Protein AF-A0A3N9NFE9-F1 (afdb_monomer)

Radius of gyration: 18.04 Å; Cα contacts (8 Å, |Δi|>4): 111; chains: 1; bounding box: 50×32×54 Å

Solvent-accessible surface area (backbone atoms only — not comparable to full-atom values): 7599 Å² total; per-residue (Å²): 140,64,63,70,61,52,54,54,51,53,52,50,50,52,53,48,50,59,53,47,61,73,43,62,80,39,69,54,50,46,53,39,50,54,48,35,54,47,44,64,58,56,36,71,70,32,54,77,71,45,29,71,50,60,34,44,50,56,46,48,43,33,50,50,41,46,52,25,52,53,51,25,69,77,37,93,74,32,56,68,37,46,50,54,31,49,53,44,50,50,55,46,52,52,53,52,50,50,33,54,78,69,62,50,50,91,44,69,66,59,46,53,51,53,53,52,52,52,52,50,43,49,53,48,49,50,52,50,48,59,52,51,57,57,54,60,65,72,78,113

Mean predicted aligned error: 7.96 Å

Sequence (140 aa):
MTVTSQVTVTFSIQSEEQNMAQYEHLPIYKKAFDLAIYFDKIVRNFSRYNKYTYGTELRNLSREILKGIIRANSARDKRPYLLENREKLEELKVIIRLCKELQVFPNFNSFQYSFNEVANISRQNQGWLGSSGRESDRHL

Nearest PDB structures (foldseek):
  2gsc-assembly1_D  TM=9.238E-01  e=1.133E-04  Xanthomonas campestris pv. campestris
  2cj7-assembly1_A  TM=5.251E-01  e=1.167E+00  Nicotiana tabacum
  5vju-assembly1_A  TM=4.636E-01  e=9.366E-01  synthetic construct

pLDDT: mean 87.05, std 17.03, range [45.94, 98.75]

Secondary structure (DSSP, 8-state):
--HHHHHHHHHHHHHHHHHHHHHHT-HHHHHHHHHHHHHHHHGGGS-HHHIIIIIHHHHHHHHHHHHHHHHHHH-SS-HHHHHHHHHHHHHHHHHHHHHHHTT-SSSHHHHHHHHHHHHHHHHHHHHHHHHHHHHHGGG-

Structure (mmCIF, N/CA/C/O backbone):
data_AF-A0A3N9NFE9-F1
#
_entry.id   AF-A0A3N9NFE9-F1
#
loop_
_atom_site.group_PDB
_atom_site.id
_atom_site.type_symbol
_atom_site.label_atom_id
_atom_site.label_alt_id
_atom_site.label_comp_id
_atom_site.label_asym_id
_atom_site.label_entity_id
_atom_site.label_seq_id
_atom_site.pdbx_PDB_ins_code
_atom_site.Cartn_x
_atom_site.Cartn_y
_atom_site.Cartn_z
_atom_site.occupancy
_atom_site.B_iso_or_equiv
_atom_site.auth_seq_id
_atom_site.auth_comp_id
_atom_site.auth_asym_id
_atom_site.auth_atom_id
_atom_site.pdbx_PDB_model_num
ATOM 1 N N . MET A 1 1 ? 33.406 -19.710 24.841 1.00 51.06 1 MET A N 1
ATOM 2 C CA . MET A 1 1 ? 32.769 -20.079 23.553 1.00 51.06 1 MET A CA 1
ATOM 3 C C . MET A 1 1 ? 31.764 -19.007 23.098 1.00 51.06 1 MET A C 1
ATOM 5 O O . MET A 1 1 ? 30.683 -19.341 22.641 1.00 51.06 1 MET A O 1
ATOM 9 N N . THR A 1 2 ? 32.101 -17.714 23.198 1.00 53.94 2 THR A N 1
ATOM 10 C CA . THR A 1 2 ? 31.115 -16.616 23.029 1.00 53.94 2 THR A CA 1
ATOM 11 C C . THR A 1 2 ? 31.480 -15.635 21.910 1.00 53.94 2 THR A C 1
ATOM 13 O O . THR A 1 2 ? 30.638 -14.862 21.470 1.00 53.94 2 THR A O 1
ATOM 16 N N . VAL A 1 3 ? 32.721 -15.687 21.412 1.00 53.22 3 VAL A N 1
ATOM 17 C CA . VAL A 1 3 ? 33.235 -14.747 20.399 1.00 53.22 3 VAL A CA 1
ATOM 18 C C . VAL A 1 3 ? 32.740 -15.114 18.996 1.00 53.22 3 VAL A C 1
ATOM 20 O O . VAL A 1 3 ? 32.307 -14.242 18.252 1.00 53.22 3 VAL A O 1
ATOM 23 N N . THR A 1 4 ? 32.694 -16.407 18.657 1.00 57.62 4 THR A N 1
ATOM 24 C CA . THR A 1 4 ? 32.252 -16.888 17.336 1.00 57.62 4 THR A CA 1
ATOM 25 C C . THR A 1 4 ? 30.787 -16.546 17.046 1.00 57.62 4 THR A C 1
ATOM 27 O O . THR A 1 4 ? 30.457 -16.194 15.923 1.00 57.62 4 THR A O 1
ATOM 30 N N . SER A 1 5 ? 29.911 -16.577 18.058 1.00 57.59 5 SER A N 1
ATOM 31 C CA . SER A 1 5 ? 28.489 -16.253 17.871 1.00 57.59 5 SER A CA 1
ATOM 32 C C . SER A 1 5 ? 28.251 -14.764 17.614 1.00 57.59 5 SER A C 1
ATOM 34 O O . SER A 1 5 ? 27.382 -14.429 16.819 1.00 57.59 5 SER A O 1
ATOM 36 N N . GLN A 1 6 ? 29.009 -13.874 18.263 1.00 56.12 6 GLN A N 1
ATOM 37 C CA . GLN A 1 6 ? 28.870 -12.428 18.059 1.00 56.12 6 GLN A CA 1
ATOM 38 C C . GLN A 1 6 ? 29.399 -12.006 16.685 1.00 56.12 6 GLN A C 1
ATOM 40 O O . GLN A 1 6 ? 28.748 -11.240 15.988 1.00 56.12 6 GLN A O 1
ATOM 45 N N . VAL A 1 7 ? 30.527 -12.572 16.241 1.00 62.66 7 VAL A N 1
ATOM 46 C CA . VAL A 1 7 ? 31.103 -12.275 14.917 1.00 62.66 7 VAL A CA 1
ATOM 47 C C . VAL A 1 7 ? 30.168 -12.707 13.778 1.00 62.66 7 VAL A C 1
ATOM 49 O O . VAL A 1 7 ? 29.979 -11.948 12.831 1.00 62.66 7 VAL A O 1
ATOM 52 N N . THR A 1 8 ? 29.521 -13.873 13.882 1.00 60.03 8 THR A N 1
ATOM 53 C CA . THR A 1 8 ? 28.553 -14.343 12.871 1.00 60.03 8 THR A CA 1
ATOM 54 C C . THR A 1 8 ? 27.293 -13.475 12.815 1.00 60.03 8 THR A C 1
ATOM 56 O O . THR A 1 8 ? 26.793 -13.189 11.726 1.00 60.03 8 THR A O 1
ATOM 59 N N . VAL A 1 9 ? 26.791 -13.016 13.967 1.00 60.16 9 VAL A N 1
ATOM 60 C CA . VAL A 1 9 ? 25.628 -12.114 14.035 1.00 60.16 9 VAL A CA 1
ATOM 61 C C . VAL A 1 9 ? 25.972 -10.750 13.438 1.00 60.16 9 VAL A C 1
ATOM 63 O O . VAL A 1 9 ? 25.239 -10.269 12.579 1.00 60.16 9 VAL A O 1
ATOM 66 N N . THR A 1 10 ? 27.118 -10.167 13.795 1.00 60.16 10 THR A N 1
ATOM 67 C CA . THR A 1 10 ? 27.565 -8.881 13.241 1.00 60.16 10 THR A CA 1
ATOM 68 C C . THR A 1 10 ? 27.796 -8.956 11.732 1.00 60.16 10 THR A C 1
ATOM 70 O O . THR A 1 10 ? 27.376 -8.056 11.015 1.00 60.16 10 THR A O 1
ATOM 73 N N . PHE A 1 11 ? 28.393 -10.037 11.218 1.00 57.19 11 PHE A N 1
ATOM 74 C CA . PHE A 1 11 ? 28.572 -10.223 9.773 1.00 57.19 11 PHE A CA 1
ATOM 75 C C . PHE A 1 11 ? 27.234 -10.359 9.030 1.00 57.19 11 PHE A C 1
ATOM 77 O O . PHE A 1 11 ? 27.064 -9.783 7.957 1.00 57.19 11 PHE A O 1
ATOM 84 N N . SER A 1 12 ? 26.266 -11.066 9.623 1.00 53.91 12 SER A N 1
ATOM 85 C CA . SER A 1 12 ? 24.918 -11.210 9.058 1.00 53.91 12 SER A CA 1
ATOM 86 C C . SER A 1 12 ? 24.200 -9.860 9.003 1.00 53.91 12 SER A C 1
ATOM 88 O O . SER A 1 12 ? 23.725 -9.479 7.937 1.00 53.91 12 SER A O 1
ATOM 90 N N . ILE A 1 13 ? 24.234 -9.088 10.096 1.00 59.19 13 ILE A N 1
ATOM 91 C CA . ILE A 1 13 ? 23.662 -7.735 10.162 1.00 59.19 13 ILE A CA 1
ATOM 92 C C . ILE A 1 13 ? 24.333 -6.818 9.138 1.00 59.19 13 ILE A C 1
ATOM 94 O O . ILE A 1 13 ? 23.633 -6.178 8.366 1.00 59.19 13 ILE A O 1
ATOM 98 N N . GLN A 1 14 ? 25.668 -6.809 9.055 1.00 50.69 14 GLN A N 1
ATOM 99 C CA . GLN A 1 14 ? 26.404 -5.993 8.084 1.00 50.69 14 GLN A CA 1
ATOM 100 C C . GLN A 1 14 ? 26.011 -6.353 6.642 1.00 50.69 14 GLN A C 1
ATOM 102 O O . GLN A 1 14 ? 25.824 -5.472 5.808 1.00 50.69 14 GLN A O 1
ATOM 107 N N . SER A 1 15 ? 25.857 -7.646 6.335 1.00 52.75 15 SER A N 1
ATOM 108 C CA . SER A 1 15 ? 25.442 -8.112 5.007 1.00 52.75 15 SER A CA 1
ATOM 109 C C . SER A 1 15 ? 23.985 -7.759 4.677 1.00 52.75 15 SER A C 1
ATOM 111 O O . SER A 1 15 ? 23.686 -7.391 3.541 1.00 52.75 15 SER A O 1
ATOM 113 N N . GLU A 1 16 ? 23.091 -7.796 5.669 1.00 54.31 16 GLU A N 1
ATOM 114 C CA . GLU A 1 16 ? 21.703 -7.345 5.548 1.00 54.31 16 GLU A CA 1
ATOM 115 C C . GLU A 1 16 ? 21.626 -5.825 5.363 1.00 54.31 16 GLU A C 1
ATOM 117 O O . GLU A 1 16 ? 20.846 -5.355 4.540 1.00 54.31 16 GLU A O 1
ATOM 122 N N . GLU A 1 17 ? 22.479 -5.061 6.046 1.00 54.34 17 GLU A N 1
ATOM 123 C CA . GLU A 1 17 ? 22.591 -3.604 5.935 1.00 54.34 17 GLU A CA 1
ATOM 124 C C . GLU A 1 17 ? 23.080 -3.178 4.542 1.00 54.34 17 GLU A C 1
ATOM 126 O O . GLU A 1 17 ? 22.509 -2.276 3.929 1.00 54.34 17 GLU A O 1
ATOM 131 N N . GLN A 1 18 ? 24.077 -3.879 3.984 1.00 53.62 18 GLN A N 1
ATOM 132 C CA . GLN A 1 18 ? 24.533 -3.666 2.602 1.00 53.62 18 GLN A CA 1
ATOM 133 C C . GLN A 1 18 ? 23.439 -4.005 1.576 1.00 53.62 18 GLN A C 1
ATOM 135 O O . GLN A 1 18 ? 23.326 -3.337 0.548 1.00 53.62 18 GLN A O 1
ATOM 140 N N . ASN A 1 19 ? 22.616 -5.021 1.852 1.00 57.97 19 ASN A N 1
ATOM 141 C CA . ASN A 1 19 ? 21.493 -5.398 0.996 1.00 57.97 19 ASN A CA 1
ATOM 142 C C . ASN A 1 19 ? 20.364 -4.353 1.094 1.00 57.97 19 ASN A C 1
ATOM 144 O O . ASN A 1 19 ? 19.872 -3.888 0.074 1.00 57.97 19 ASN A O 1
ATOM 148 N N . MET A 1 20 ? 20.022 -3.889 2.302 1.00 55.44 20 MET A N 1
ATOM 149 C CA . MET A 1 20 ? 19.056 -2.805 2.533 1.00 55.44 20 MET A CA 1
ATOM 150 C C . MET A 1 20 ? 19.477 -1.492 1.862 1.00 55.44 20 MET A C 1
ATOM 152 O O . MET A 1 20 ? 18.645 -0.847 1.221 1.00 55.44 20 MET A O 1
ATOM 156 N N . ALA A 1 21 ? 20.766 -1.137 1.909 1.00 56.91 21 ALA A N 1
ATOM 157 C CA . ALA A 1 21 ? 21.312 0.042 1.233 1.00 56.91 21 ALA A CA 1
ATOM 158 C C . ALA A 1 21 ? 21.095 0.018 -0.297 1.00 56.91 21 ALA A C 1
ATOM 160 O O . ALA A 1 21 ? 20.954 1.076 -0.921 1.00 56.91 21 ALA A O 1
ATOM 161 N N . GLN A 1 22 ? 20.980 -1.167 -0.917 1.00 61.97 22 GLN A N 1
ATOM 162 C CA . GLN A 1 22 ? 20.609 -1.277 -2.334 1.00 61.97 22 GLN A CA 1
ATOM 163 C C . GLN A 1 22 ? 19.143 -0.930 -2.620 1.00 61.97 22 GLN A C 1
ATOM 165 O O . GLN A 1 22 ? 18.809 -0.662 -3.770 1.00 61.97 22 GLN A O 1
ATOM 170 N N . TYR A 1 23 ? 18.258 -0.917 -1.624 1.00 64.38 23 TYR A N 1
ATOM 171 C CA . TYR A 1 23 ? 16.828 -0.667 -1.834 1.00 64.38 23 TYR A CA 1
ATOM 172 C C . TYR A 1 23 ? 16.378 0.691 -1.289 1.00 64.38 23 TYR A C 1
ATOM 174 O O . TYR A 1 23 ? 15.431 1.270 -1.820 1.00 64.38 23 TYR A O 1
ATOM 182 N N . GLU A 1 24 ? 17.066 1.248 -0.285 1.00 60.88 24 GLU A N 1
ATOM 183 C CA . GLU A 1 24 ? 16.672 2.517 0.352 1.00 60.88 24 GLU A CA 1
ATOM 184 C C . GLU A 1 24 ? 16.672 3.723 -0.596 1.00 60.88 24 GLU A C 1
ATOM 186 O O . GLU A 1 24 ? 15.885 4.656 -0.420 1.00 60.88 24 GLU A O 1
ATOM 191 N N . HIS A 1 25 ? 17.514 3.701 -1.632 1.00 74.12 25 HIS A N 1
ATOM 192 C CA . HIS A 1 25 ? 17.567 4.778 -2.618 1.00 74.12 25 HIS A CA 1
ATOM 193 C C . HIS A 1 25 ? 16.382 4.754 -3.598 1.00 74.12 25 HIS A C 1
ATOM 195 O O . HIS A 1 25 ? 16.144 5.743 -4.292 1.00 74.12 25 HIS A O 1
ATOM 201 N N . LEU A 1 26 ? 15.627 3.650 -3.668 1.00 87.75 26 LEU A N 1
ATOM 202 C CA . LEU A 1 26 ? 14.487 3.516 -4.567 1.00 87.75 26 LEU A CA 1
ATOM 203 C C . LEU A 1 26 ? 13.275 4.265 -3.986 1.00 87.75 26 LEU A C 1
ATOM 205 O O . LEU A 1 26 ? 12.745 3.860 -2.945 1.00 87.75 26 LEU A O 1
ATOM 209 N N . PRO A 1 27 ? 12.747 5.301 -4.671 1.00 93.50 27 PRO A N 1
ATOM 210 C CA . PRO A 1 27 ? 11.621 6.077 -4.148 1.00 93.50 27 PRO A CA 1
ATOM 211 C C . PRO A 1 27 ? 10.370 5.231 -3.863 1.00 93.50 27 PRO A C 1
ATOM 213 O O . PRO A 1 27 ? 9.637 5.514 -2.914 1.00 93.50 27 PRO A O 1
ATOM 216 N N . ILE A 1 28 ? 10.149 4.165 -4.643 1.00 95.50 28 ILE A N 1
ATOM 217 C CA . ILE A 1 28 ? 9.011 3.251 -4.478 1.00 95.50 28 ILE A CA 1
ATOM 218 C C . ILE A 1 28 ? 9.138 2.410 -3.206 1.00 95.50 28 ILE A C 1
ATOM 220 O O . ILE A 1 28 ? 8.150 2.233 -2.494 1.00 95.50 28 ILE A O 1
ATOM 224 N N . TYR A 1 29 ? 10.352 1.945 -2.894 1.00 95.75 29 TYR A N 1
ATOM 225 C CA . TYR A 1 29 ? 10.625 1.145 -1.705 1.00 95.75 29 TYR A CA 1
ATOM 226 C C . TYR A 1 29 ? 10.415 1.980 -0.447 1.00 95.75 29 TYR A C 1
ATOM 228 O O . TYR A 1 29 ? 9.621 1.601 0.411 1.00 95.75 29 TYR A O 1
ATOM 236 N N . LYS A 1 30 ? 11.038 3.165 -0.385 1.00 94.88 30 LYS A N 1
ATOM 237 C CA . LYS A 1 30 ? 10.883 4.086 0.746 1.00 94.88 30 LYS A CA 1
ATOM 238 C C . LYS A 1 30 ? 9.412 4.403 1.016 1.00 94.88 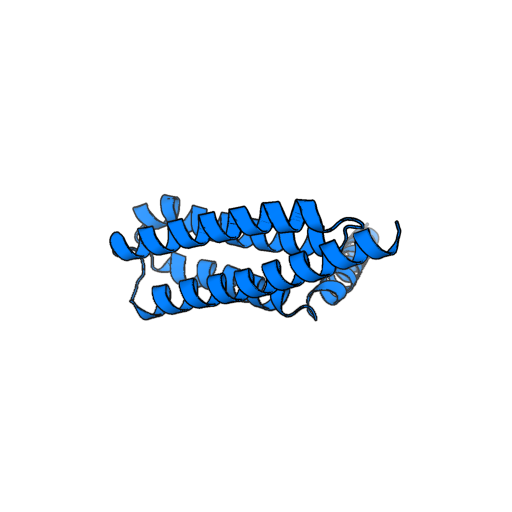30 LYS A C 1
ATOM 240 O O . LYS A 1 30 ? 8.952 4.302 2.147 1.00 94.88 30 LYS A O 1
ATOM 245 N N . LYS A 1 31 ? 8.648 4.707 -0.037 1.00 96.81 31 LYS A N 1
ATOM 246 C CA . LYS A 1 31 ? 7.213 4.994 0.070 1.00 96.81 31 LYS A CA 1
ATOM 247 C C . LYS A 1 31 ? 6.396 3.808 0.582 1.00 96.81 31 LYS A C 1
ATOM 249 O O . LYS A 1 31 ? 5.541 3.987 1.446 1.00 96.81 31 LYS A O 1
ATOM 254 N N . ALA A 1 32 ? 6.663 2.603 0.085 1.00 97.56 32 ALA A N 1
ATOM 255 C CA . ALA A 1 32 ? 6.011 1.393 0.579 1.00 97.56 32 ALA A CA 1
ATOM 256 C C . ALA A 1 32 ? 6.382 1.087 2.040 1.00 97.56 32 ALA A C 1
ATOM 258 O O . ALA A 1 32 ? 5.531 0.646 2.813 1.00 97.56 32 ALA A O 1
ATOM 259 N N . PHE A 1 33 ? 7.624 1.367 2.435 1.00 97.19 33 PHE A N 1
ATOM 260 C CA . PHE A 1 33 ? 8.120 1.137 3.788 1.00 97.19 33 PHE A CA 1
ATOM 261 C C . PHE A 1 33 ? 7.488 2.101 4.792 1.00 97.19 33 PHE A C 1
ATOM 263 O O . PHE A 1 33 ? 6.935 1.672 5.808 1.00 97.19 33 PHE A O 1
ATOM 270 N N . ASP A 1 34 ? 7.466 3.391 4.452 1.00 97.19 34 ASP A N 1
ATOM 271 C CA . ASP A 1 34 ? 6.786 4.428 5.227 1.00 97.19 34 ASP A CA 1
ATOM 272 C C . ASP A 1 34 ? 5.298 4.088 5.411 1.00 97.19 34 ASP A C 1
ATOM 274 O O . ASP A 1 34 ? 4.760 4.206 6.516 1.00 97.19 34 ASP A O 1
ATOM 278 N N . LEU A 1 35 ? 4.640 3.593 4.355 1.00 98.06 35 LEU A N 1
ATOM 279 C CA . LEU A 1 35 ? 3.245 3.165 4.411 1.00 98.06 35 LEU A CA 1
ATOM 280 C C . LEU A 1 35 ? 3.034 1.937 5.315 1.00 98.06 35 LEU A C 1
ATOM 282 O O . LEU A 1 35 ? 2.067 1.899 6.078 1.00 98.06 35 LEU A O 1
ATOM 286 N N . ALA A 1 36 ? 3.924 0.943 5.275 1.00 98.12 36 ALA A N 1
ATOM 287 C CA . ALA A 1 36 ? 3.838 -0.224 6.154 1.00 98.12 36 ALA A CA 1
ATOM 288 C C . ALA A 1 36 ? 3.958 0.178 7.636 1.00 98.12 36 ALA A C 1
ATOM 290 O O . ALA A 1 36 ? 3.135 -0.224 8.466 1.00 98.12 36 ALA A O 1
ATOM 291 N N . ILE A 1 37 ? 4.917 1.054 7.961 1.00 98.19 37 ILE A N 1
ATOM 292 C CA . ILE A 1 37 ? 5.058 1.634 9.306 1.00 98.19 37 ILE A CA 1
ATOM 293 C C . ILE A 1 37 ? 3.807 2.426 9.688 1.00 98.19 37 ILE A C 1
ATOM 295 O O . ILE A 1 37 ? 3.338 2.353 10.829 1.00 98.19 37 ILE A O 1
ATOM 299 N N . TYR A 1 38 ? 3.262 3.200 8.750 1.00 98.31 38 TYR A N 1
ATOM 300 C CA . TYR A 1 38 ? 2.047 3.968 8.970 1.00 98.31 38 TYR A CA 1
ATOM 301 C C . TYR A 1 38 ? 0.870 3.065 9.355 1.00 98.31 38 TYR A C 1
ATOM 303 O O . TYR A 1 38 ? 0.198 3.337 10.355 1.00 98.31 38 TYR A O 1
ATOM 311 N N . PHE A 1 39 ? 0.660 1.953 8.643 1.00 98.25 39 PHE A N 1
ATOM 312 C CA . PHE A 1 39 ? -0.375 0.986 9.005 1.00 98.25 39 PHE A CA 1
ATOM 313 C C . PHE A 1 39 ? -0.162 0.402 10.400 1.00 98.25 39 PHE A C 1
ATOM 315 O O . PHE A 1 39 ? -1.104 0.349 11.193 1.00 98.25 39 PHE A O 1
ATOM 322 N N . ASP A 1 40 ? 1.074 0.055 10.762 1.00 96.25 40 ASP A N 1
ATOM 323 C CA . ASP A 1 40 ? 1.375 -0.443 12.105 1.00 96.25 40 ASP A CA 1
ATOM 324 C C . ASP A 1 40 ? 1.041 0.566 13.214 1.00 96.25 40 ASP A C 1
ATOM 326 O O . ASP A 1 40 ? 0.622 0.163 14.307 1.00 96.25 40 ASP A O 1
ATOM 330 N N . LYS A 1 41 ? 1.166 1.870 12.937 1.00 97.00 41 LYS A N 1
ATOM 331 C CA . LYS A 1 41 ? 0.781 2.948 13.858 1.00 97.00 41 LYS A CA 1
ATOM 332 C C . LYS A 1 41 ? -0.734 3.122 13.935 1.00 97.00 41 LYS A C 1
ATOM 334 O O . LYS A 1 41 ? -1.276 3.120 15.039 1.00 97.00 41 LYS A O 1
ATOM 339 N N . ILE A 1 42 ? -1.437 3.241 12.807 1.00 97.06 42 ILE A N 1
ATOM 340 C CA . ILE A 1 42 ? -2.880 3.537 12.833 1.00 97.06 42 ILE A CA 1
ATOM 341 C C . ILE A 1 42 ? -3.722 2.350 13.300 1.00 97.06 42 ILE A C 1
ATOM 343 O O . ILE A 1 42 ? -4.722 2.556 13.983 1.00 97.06 42 ILE A O 1
ATOM 347 N N . VAL A 1 43 ? -3.312 1.109 13.002 1.00 96.75 43 VAL A N 1
ATOM 348 C CA . VAL A 1 43 ? -4.063 -0.092 13.400 1.00 96.75 43 VAL A CA 1
ATOM 349 C C . VAL A 1 43 ? -4.113 -0.228 14.925 1.00 96.75 43 VAL A C 1
ATOM 351 O O . VAL A 1 43 ? -5.048 -0.811 15.470 1.00 96.75 43 VAL A O 1
ATOM 354 N N . ARG A 1 44 ? -3.170 0.374 15.665 1.00 95.25 44 ARG A N 1
ATOM 355 C CA . ARG A 1 44 ? -3.235 0.443 17.138 1.00 95.25 44 ARG A CA 1
ATOM 356 C C . ARG A 1 44 ? -4.488 1.163 17.640 1.00 95.25 44 ARG A C 1
ATOM 358 O O . ARG A 1 44 ? -4.965 0.819 18.720 1.00 95.25 44 ARG A O 1
ATOM 365 N N . ASN A 1 45 ? -5.054 2.064 16.841 1.00 95.75 45 ASN A N 1
ATOM 366 C CA . ASN A 1 45 ? -6.257 2.827 17.174 1.00 95.75 45 ASN A CA 1
ATOM 367 C C . ASN A 1 45 ? -7.556 2.133 16.741 1.00 95.75 45 ASN A C 1
ATOM 369 O O . ASN A 1 45 ? -8.637 2.626 17.040 1.00 95.75 45 ASN A O 1
ATOM 373 N N . PHE A 1 46 ? -7.481 0.990 16.052 1.00 96.81 46 PHE A N 1
ATOM 374 C CA . PHE A 1 46 ? -8.675 0.254 15.640 1.00 96.81 46 PHE A CA 1
ATOM 375 C C . PHE A 1 46 ? -9.320 -0.458 16.843 1.00 96.81 46 PHE A C 1
ATOM 377 O O . PHE A 1 46 ? -8.646 -0.817 17.822 1.00 96.81 46 PHE A O 1
ATOM 384 N N . SER A 1 47 ? -10.628 -0.720 16.751 1.00 96.19 47 SER A N 1
ATOM 385 C CA . SER A 1 47 ? -11.331 -1.588 17.704 1.00 96.19 47 SER A CA 1
ATOM 386 C C . SER A 1 47 ? -10.705 -2.988 17.720 1.00 96.19 47 SER A C 1
ATOM 388 O O . SER A 1 47 ? -10.082 -3.415 16.745 1.00 96.19 47 SER A O 1
ATOM 390 N N . ARG A 1 48 ? -10.868 -3.738 18.818 1.00 95.62 48 ARG A N 1
ATOM 391 C CA . ARG A 1 48 ? -10.310 -5.099 18.926 1.00 95.62 48 ARG A CA 1
ATOM 392 C C . ARG A 1 48 ? -10.756 -5.992 17.762 1.00 95.62 48 ARG A C 1
ATOM 394 O O . ARG A 1 48 ? -9.925 -6.680 17.185 1.00 95.62 48 ARG A O 1
ATOM 401 N N . TYR A 1 49 ? -12.034 -5.931 17.395 1.00 93.88 49 TYR A N 1
ATOM 402 C CA . TYR A 1 49 ? -12.592 -6.688 16.274 1.00 93.88 49 TYR A CA 1
ATOM 403 C C . TYR A 1 49 ? -11.940 -6.308 14.932 1.00 93.88 49 TYR A C 1
ATOM 405 O O . TYR A 1 49 ? -11.482 -7.180 14.195 1.00 93.88 49 TYR A O 1
ATOM 413 N N . ASN A 1 50 ? -11.799 -5.008 14.656 1.00 96.19 50 ASN A N 1
ATOM 414 C CA . ASN A 1 50 ? -11.226 -4.518 13.399 1.00 96.19 50 ASN A CA 1
ATOM 415 C C . ASN A 1 50 ? -9.703 -4.712 13.309 1.00 96.19 50 ASN A C 1
ATOM 417 O O . ASN A 1 50 ? -9.156 -4.816 12.214 1.00 96.19 50 ASN A O 1
ATOM 421 N N . LYS A 1 51 ? -8.997 -4.776 14.447 1.00 95.06 51 LYS A N 1
ATOM 422 C CA . LYS A 1 51 ? -7.551 -5.053 14.492 1.00 95.06 51 LYS A CA 1
ATOM 423 C C . LYS A 1 51 ? -7.207 -6.410 13.899 1.00 95.06 51 LYS A C 1
ATOM 425 O O . LYS A 1 51 ? -6.235 -6.498 13.158 1.00 95.06 51 LYS A O 1
ATOM 430 N N . TYR A 1 52 ? -7.972 -7.440 14.252 1.00 95.75 52 TYR A N 1
ATOM 431 C CA . TYR A 1 52 ? -7.679 -8.814 13.842 1.00 95.75 52 TYR A CA 1
ATOM 432 C C . TYR A 1 52 ? -8.168 -9.142 12.433 1.00 95.75 52 TYR A C 1
ATOM 434 O O . TYR A 1 52 ? -7.623 -10.051 11.817 1.00 95.75 52 TYR A O 1
ATOM 442 N N . THR A 1 53 ? -9.139 -8.387 11.921 1.00 95.81 53 THR A N 1
ATOM 443 C CA . THR A 1 53 ? -9.637 -8.497 10.546 1.00 95.81 53 THR A CA 1
ATOM 444 C C . THR A 1 53 ? -8.851 -7.552 9.630 1.00 95.81 53 THR A C 1
ATOM 446 O O . THR A 1 53 ? -7.774 -7.901 9.149 1.00 95.81 53 THR A O 1
ATOM 449 N N . TYR A 1 54 ? -9.313 -6.313 9.478 1.00 97.56 54 TYR A N 1
ATOM 450 C CA . TYR A 1 54 ? -8.740 -5.335 8.554 1.00 97.56 54 TYR A CA 1
ATOM 451 C C . TYR A 1 54 ? -7.332 -4.881 8.935 1.00 97.56 54 TYR A C 1
ATOM 453 O O . TYR A 1 54 ? -6.494 -4.629 8.074 1.00 97.56 54 TYR A O 1
ATOM 461 N N . GLY A 1 55 ? -7.045 -4.777 10.233 1.00 97.62 55 GLY A N 1
ATOM 462 C CA . GLY A 1 55 ? -5.721 -4.387 10.707 1.00 97.62 55 GLY A CA 1
ATOM 463 C C . GLY A 1 55 ? -4.634 -5.391 10.319 1.00 97.62 55 GLY A C 1
ATOM 464 O O . GLY A 1 55 ? -3.543 -4.991 9.911 1.00 97.62 55 GLY A O 1
ATOM 465 N N . THR A 1 56 ? -4.935 -6.686 10.414 1.00 97.94 56 THR A N 1
ATOM 466 C CA . THR A 1 56 ? -4.056 -7.768 9.955 1.00 97.94 56 THR A CA 1
ATOM 467 C C . THR A 1 56 ? -3.872 -7.707 8.443 1.00 97.94 56 THR A C 1
ATOM 469 O O . THR A 1 56 ? -2.747 -7.780 7.956 1.00 97.94 56 THR A O 1
ATOM 472 N N . GLU A 1 57 ? -4.957 -7.509 7.701 1.00 98.00 57 GLU A N 1
ATOM 473 C CA . GLU A 1 57 ? -4.933 -7.494 6.240 1.00 98.00 57 GLU A CA 1
ATOM 474 C C . GLU A 1 57 ? -4.125 -6.318 5.670 1.00 98.00 57 GLU A C 1
ATOM 476 O O . GLU A 1 57 ? -3.240 -6.530 4.842 1.00 98.00 57 GLU A O 1
ATOM 481 N N . LEU A 1 58 ? -4.314 -5.099 6.195 1.00 98.44 58 LEU A N 1
ATOM 482 C CA . LEU A 1 58 ? -3.517 -3.917 5.828 1.00 98.44 58 LEU A CA 1
ATOM 483 C C . LEU A 1 58 ? -2.011 -4.142 6.053 1.00 98.44 58 LEU A C 1
ATOM 485 O O . LEU A 1 58 ? -1.175 -3.805 5.207 1.00 98.44 58 LEU A O 1
ATOM 489 N N . ARG A 1 59 ? -1.647 -4.735 7.196 1.00 98.38 59 ARG A N 1
ATOM 490 C CA . ARG A 1 59 ? -0.248 -5.042 7.534 1.00 98.38 59 ARG A CA 1
ATOM 491 C C . ARG A 1 59 ? 0.336 -6.105 6.615 1.00 98.38 59 ARG A C 1
ATOM 493 O O . ARG A 1 59 ? 1.469 -5.961 6.165 1.00 98.38 59 ARG A O 1
ATOM 500 N N . ASN A 1 60 ? -0.422 -7.157 6.333 1.00 98.38 60 ASN A N 1
ATOM 501 C CA . ASN A 1 60 ? 0.040 -8.242 5.478 1.00 98.38 60 ASN A CA 1
ATOM 502 C C . ASN A 1 60 ? 0.240 -7.750 4.045 1.00 98.38 60 ASN A C 1
ATOM 504 O O . ASN A 1 60 ? 1.333 -7.901 3.510 1.00 98.38 60 ASN A O 1
ATOM 508 N N . LEU A 1 61 ? -0.754 -7.074 3.463 1.00 98.56 61 LEU A N 1
ATOM 509 C CA . LEU A 1 61 ? -0.663 -6.540 2.103 1.00 98.56 61 LEU A CA 1
ATOM 510 C C . LEU A 1 61 ? 0.492 -5.551 1.943 1.00 98.56 61 LEU A C 1
ATOM 512 O O . LEU A 1 61 ? 1.251 -5.652 0.985 1.00 98.56 61 LEU A O 1
ATOM 516 N N . SER A 1 62 ? 0.688 -4.633 2.894 1.00 98.31 62 SER A N 1
ATOM 517 C CA . SER A 1 62 ? 1.816 -3.690 2.826 1.00 98.31 62 SER A CA 1
ATOM 518 C C . SER A 1 62 ? 3.185 -4.380 2.901 1.00 98.31 62 SER A C 1
ATOM 520 O O . SER A 1 62 ? 4.110 -3.983 2.191 1.00 98.31 62 SER A O 1
ATOM 522 N N . ARG A 1 63 ? 3.316 -5.457 3.689 1.00 98.12 63 ARG A N 1
ATOM 523 C CA . ARG A 1 63 ? 4.531 -6.290 3.729 1.00 98.12 63 ARG A CA 1
ATOM 524 C C . ARG A 1 63 ? 4.726 -7.098 2.449 1.00 98.12 63 ARG A C 1
ATOM 526 O O . ARG A 1 63 ? 5.859 -7.212 1.994 1.00 98.12 63 ARG A O 1
ATOM 533 N N . GLU A 1 64 ? 3.665 -7.651 1.866 1.00 98.44 64 GLU A N 1
ATOM 534 C CA . GLU A 1 64 ? 3.752 -8.349 0.576 1.00 98.44 64 GLU A CA 1
ATOM 535 C C . GLU A 1 64 ? 4.166 -7.394 -0.547 1.00 98.44 64 GLU A C 1
ATOM 537 O O . GLU A 1 64 ? 5.043 -7.736 -1.336 1.00 98.44 64 GLU A O 1
ATOM 542 N N . ILE A 1 65 ? 3.639 -6.166 -0.560 1.00 98.44 65 ILE A N 1
ATOM 543 C CA . ILE A 1 65 ? 4.035 -5.139 -1.532 1.00 98.44 65 ILE A CA 1
ATOM 544 C C . ILE A 1 65 ? 5.529 -4.814 -1.415 1.00 98.44 65 ILE A C 1
ATOM 546 O O . ILE A 1 65 ? 6.246 -4.764 -2.415 1.00 98.44 65 ILE A O 1
ATOM 550 N N . LEU A 1 66 ? 6.031 -4.643 -0.188 1.00 96.62 66 LEU A N 1
ATOM 551 C CA . LEU A 1 66 ? 7.461 -4.440 0.062 1.00 96.62 66 LEU A CA 1
ATOM 552 C C . LEU A 1 66 ? 8.313 -5.595 -0.472 1.00 96.62 66 LEU A C 1
ATOM 554 O O . LEU A 1 66 ? 9.288 -5.363 -1.188 1.00 96.62 66 LEU A O 1
ATOM 558 N N . LYS A 1 67 ? 7.932 -6.841 -0.167 1.00 95.69 67 LYS A N 1
ATOM 559 C CA . LYS A 1 67 ? 8.631 -8.031 -0.676 1.00 95.69 67 LYS A CA 1
ATOM 560 C C . LYS A 1 67 ? 8.587 -8.096 -2.203 1.00 95.69 67 LYS A C 1
ATOM 562 O O . LYS A 1 67 ? 9.596 -8.435 -2.815 1.00 95.69 67 LYS A O 1
ATOM 567 N N . GLY A 1 68 ? 7.452 -7.756 -2.814 1.00 95.81 68 GLY A N 1
ATOM 568 C CA . GLY A 1 68 ? 7.277 -7.695 -4.264 1.00 95.81 68 GLY A CA 1
ATOM 569 C C . GLY A 1 68 ? 8.225 -6.693 -4.921 1.00 95.81 68 GLY A C 1
ATOM 570 O O . GLY A 1 68 ? 8.878 -7.028 -5.906 1.00 95.81 68 GLY A O 1
ATOM 571 N N . ILE A 1 69 ? 8.380 -5.503 -4.331 1.00 95.88 69 ILE A N 1
ATOM 572 C CA . ILE A 1 69 ? 9.330 -4.478 -4.794 1.00 95.88 69 ILE A CA 1
ATOM 573 C C . ILE A 1 69 ? 10.773 -4.990 -4.720 1.00 95.88 69 ILE A C 1
ATOM 575 O O . ILE A 1 69 ? 11.513 -4.853 -5.693 1.00 95.88 69 ILE A O 1
ATOM 579 N N . ILE A 1 70 ? 11.168 -5.608 -3.601 1.00 94.06 70 ILE A N 1
ATOM 580 C CA . ILE A 1 70 ? 12.518 -6.172 -3.435 1.00 94.06 70 ILE A CA 1
ATOM 581 C C . ILE A 1 70 ? 12.773 -7.246 -4.502 1.00 94.06 70 ILE A C 1
ATOM 583 O O . ILE A 1 70 ? 13.763 -7.174 -5.228 1.00 94.06 70 ILE A O 1
ATOM 587 N N . ARG A 1 71 ? 11.846 -8.201 -4.659 1.00 93.56 71 ARG A N 1
ATOM 588 C CA . ARG A 1 71 ? 11.951 -9.277 -5.661 1.00 93.56 71 ARG A CA 1
ATOM 589 C C . ARG A 1 71 ? 12.050 -8.727 -7.080 1.00 93.56 71 ARG A C 1
ATOM 591 O O . ARG A 1 71 ? 12.923 -9.147 -7.830 1.00 93.56 71 ARG A O 1
ATOM 598 N N . ALA A 1 72 ? 11.196 -7.766 -7.432 1.00 94.12 72 ALA A N 1
ATOM 599 C CA . ALA A 1 72 ? 11.229 -7.116 -8.736 1.00 94.12 72 ALA A CA 1
ATOM 600 C C . ALA A 1 72 ? 12.554 -6.383 -8.979 1.00 94.12 72 ALA A C 1
ATOM 602 O O . ALA A 1 72 ? 13.042 -6.366 -10.105 1.00 94.12 72 ALA A O 1
ATOM 603 N N . ASN A 1 73 ? 13.151 -5.778 -7.951 1.00 91.75 73 ASN A N 1
ATOM 604 C CA . ASN A 1 73 ? 14.427 -5.090 -8.102 1.00 91.75 73 ASN A CA 1
ATOM 605 C C . ASN A 1 73 ? 15.583 -6.056 -8.394 1.00 91.75 73 ASN A C 1
ATOM 607 O O . ASN A 1 73 ? 16.394 -5.773 -9.273 1.00 91.75 73 ASN A O 1
ATOM 611 N N . SER A 1 74 ? 15.626 -7.189 -7.690 1.00 89.19 74 SER A N 1
ATOM 612 C CA . SER A 1 74 ? 16.685 -8.198 -7.824 1.00 89.19 74 SER A CA 1
ATOM 613 C C . SER A 1 74 ? 16.504 -9.133 -9.028 1.00 89.19 74 SER A C 1
ATOM 615 O O . SER A 1 74 ? 17.421 -9.877 -9.373 1.00 89.19 74 SER A O 1
ATOM 617 N N . ALA A 1 75 ? 15.330 -9.139 -9.661 1.00 90.12 75 ALA A N 1
ATOM 618 C CA . ALA A 1 75 ? 15.031 -10.027 -10.776 1.00 90.12 75 ALA A CA 1
ATOM 619 C C . ALA A 1 75 ? 15.596 -9.519 -12.111 1.00 90.12 75 ALA A C 1
ATOM 621 O O . ALA A 1 75 ? 15.542 -8.328 -12.423 1.00 90.12 75 ALA A O 1
ATOM 622 N N . ARG A 1 76 ? 16.058 -10.461 -12.946 1.00 88.62 76 ARG A N 1
ATOM 623 C CA . ARG A 1 76 ? 16.410 -10.189 -14.349 1.00 88.62 76 ARG A CA 1
ATOM 624 C C . ARG A 1 76 ? 15.171 -9.835 -15.172 1.00 88.62 76 ARG A C 1
ATOM 626 O O . ARG A 1 76 ? 15.186 -8.848 -15.895 1.00 88.62 76 ARG A O 1
ATOM 633 N N . ASP A 1 77 ? 14.109 -10.630 -15.037 1.00 91.12 77 ASP A N 1
ATOM 634 C CA . ASP A 1 77 ? 12.780 -10.281 -15.539 1.00 91.12 77 ASP A CA 1
ATOM 635 C C . ASP A 1 77 ? 11.918 -9.767 -14.384 1.00 91.12 77 ASP A C 1
ATOM 637 O O . ASP A 1 77 ? 11.481 -10.520 -13.510 1.00 91.12 77 ASP A O 1
ATOM 641 N N . LYS A 1 78 ? 11.690 -8.453 -14.381 1.00 93.50 78 LYS A N 1
ATOM 642 C CA . LYS A 1 78 ? 10.927 -7.759 -13.338 1.00 93.50 78 LYS A CA 1
ATOM 643 C C . LYS A 1 78 ? 9.421 -7.882 -13.544 1.00 93.50 78 LYS A C 1
ATOM 645 O O . LYS A 1 78 ? 8.656 -7.725 -12.593 1.00 93.50 78 LYS A O 1
ATOM 650 N N . ARG A 1 79 ? 8.977 -8.131 -14.780 1.00 94.25 79 ARG A N 1
ATOM 651 C CA . ARG A 1 79 ? 7.572 -8.046 -15.184 1.00 94.25 79 ARG A CA 1
ATOM 652 C C . ARG A 1 79 ? 6.633 -8.925 -14.348 1.00 94.25 79 ARG A C 1
ATOM 654 O O . ARG A 1 79 ? 5.636 -8.367 -13.886 1.00 94.25 79 ARG A O 1
ATOM 661 N N . PRO A 1 80 ? 6.892 -10.227 -14.110 1.00 96.06 80 PRO A N 1
ATOM 662 C CA . PRO A 1 80 ? 5.969 -11.061 -13.337 1.00 96.06 80 PRO A CA 1
ATOM 663 C C . PRO A 1 80 ? 5.777 -10.538 -11.908 1.00 96.06 80 PRO A C 1
ATOM 665 O O . PRO A 1 80 ? 4.644 -10.405 -11.452 1.00 96.06 80 PRO A O 1
ATOM 668 N N . TYR A 1 81 ? 6.862 -10.133 -11.244 1.00 96.19 81 TYR A N 1
ATOM 669 C CA . TYR A 1 81 ? 6.813 -9.591 -9.884 1.00 96.19 81 TYR A CA 1
ATOM 670 C C . TYR A 1 81 ? 6.087 -8.246 -9.816 1.00 96.19 81 TYR A C 1
ATOM 672 O O . TYR A 1 81 ? 5.331 -7.995 -8.884 1.00 96.19 81 TYR A O 1
ATOM 680 N N . LEU A 1 82 ? 6.281 -7.377 -10.810 1.00 96.94 82 LEU A N 1
ATOM 681 C CA . LEU A 1 82 ? 5.596 -6.085 -10.867 1.00 96.94 82 LEU A CA 1
ATOM 682 C C . LEU A 1 82 ? 4.099 -6.218 -11.179 1.00 96.94 82 LEU A C 1
ATOM 684 O O . LEU A 1 82 ? 3.312 -5.383 -10.727 1.00 96.94 82 LEU A O 1
ATOM 688 N N . LEU A 1 83 ? 3.699 -7.240 -11.942 1.00 97.88 83 LEU A N 1
ATOM 689 C CA . LEU A 1 83 ? 2.290 -7.564 -12.171 1.00 97.88 83 LEU A CA 1
ATOM 690 C C . LEU A 1 83 ? 1.645 -8.101 -10.893 1.00 97.88 83 LEU A C 1
ATOM 692 O O . LEU A 1 83 ? 0.615 -7.578 -10.488 1.00 97.88 83 LEU A O 1
ATOM 696 N N . GLU A 1 84 ? 2.281 -9.055 -10.212 1.00 98.19 84 GLU A N 1
ATOM 697 C CA . GLU 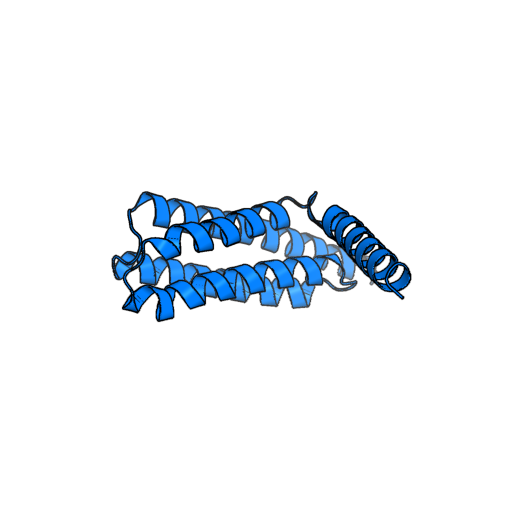A 1 84 ? 1.808 -9.549 -8.912 1.00 98.19 84 GLU A CA 1
ATOM 698 C C . GLU A 1 84 ? 1.678 -8.403 -7.896 1.00 98.19 84 GLU A C 1
ATOM 700 O O . GLU A 1 84 ? 0.647 -8.242 -7.244 1.00 98.19 84 GLU A O 1
ATOM 705 N N . ASN A 1 85 ? 2.690 -7.536 -7.825 1.00 98.12 85 ASN A N 1
ATOM 706 C CA . ASN A 1 85 ? 2.687 -6.381 -6.935 1.00 98.12 85 ASN A CA 1
ATOM 707 C C . ASN A 1 85 ? 1.564 -5.383 -7.268 1.00 98.12 85 ASN A C 1
ATOM 709 O O . ASN A 1 85 ? 0.984 -4.774 -6.368 1.00 98.12 85 ASN A O 1
ATOM 713 N N . ARG A 1 86 ? 1.221 -5.227 -8.554 1.00 98.44 86 ARG A N 1
ATOM 714 C CA . ARG A 1 86 ? 0.076 -4.413 -8.985 1.00 98.44 86 ARG A CA 1
ATOM 715 C C . ARG A 1 86 ? -1.234 -4.977 -8.444 1.00 98.44 86 ARG A C 1
ATOM 717 O O . ARG A 1 86 ? -2.025 -4.204 -7.915 1.00 98.44 86 ARG A O 1
ATOM 724 N N . GLU A 1 87 ? -1.441 -6.289 -8.527 1.00 98.56 87 GLU A N 1
ATOM 725 C CA . GLU A 1 87 ? -2.650 -6.920 -7.983 1.00 98.56 87 GLU A CA 1
ATOM 726 C C . GLU A 1 87 ? -2.738 -6.711 -6.461 1.00 98.56 87 GLU A C 1
ATOM 728 O O . GLU A 1 87 ? -3.778 -6.296 -5.952 1.00 98.56 87 GLU A O 1
ATOM 733 N N . LYS A 1 88 ? -1.619 -6.840 -5.731 1.00 98.69 88 LYS A N 1
ATOM 734 C CA . LYS A 1 88 ? -1.565 -6.536 -4.286 1.00 98.69 88 LYS A CA 1
ATOM 735 C C . LYS A 1 88 ? -1.869 -5.080 -3.946 1.00 98.69 88 LYS A C 1
ATOM 737 O O . LYS A 1 88 ? -2.506 -4.802 -2.929 1.00 98.69 88 LYS A O 1
ATOM 742 N N . LEU A 1 89 ? -1.453 -4.141 -4.790 1.00 98.75 89 LEU A N 1
ATOM 743 C CA . LEU A 1 89 ? -1.799 -2.729 -4.631 1.00 98.75 89 LEU A CA 1
ATOM 744 C C . LEU A 1 89 ? -3.297 -2.476 -4.845 1.00 98.75 89 LEU A C 1
ATOM 746 O O . LEU A 1 89 ? -3.870 -1.653 -4.129 1.00 98.75 89 LEU A O 1
ATOM 750 N N . GLU A 1 90 ? -3.941 -3.173 -5.783 1.00 98.56 90 GLU A N 1
ATOM 751 C CA . GLU A 1 90 ? -5.395 -3.091 -5.970 1.00 98.56 90 GLU A CA 1
ATOM 752 C C . GLU A 1 90 ? -6.157 -3.725 -4.799 1.00 98.56 90 GLU A C 1
ATOM 754 O O . GLU A 1 90 ? -7.063 -3.086 -4.258 1.00 98.56 90 GLU A O 1
ATOM 759 N N . GLU A 1 91 ? -5.736 -4.906 -4.329 1.00 98.62 91 GLU A N 1
ATOM 760 C CA . GLU A 1 91 ? -6.264 -5.532 -3.105 1.00 98.62 91 GLU A CA 1
ATOM 761 C C . GLU A 1 91 ? -6.203 -4.539 -1.928 1.00 98.62 91 GLU A C 1
ATOM 763 O O . GLU A 1 91 ? -7.206 -4.272 -1.261 1.00 98.62 91 GLU A O 1
ATOM 768 N N . LEU A 1 92 ? -5.054 -3.883 -1.729 1.00 98.69 92 LEU A N 1
ATOM 769 C CA . LEU A 1 92 ? -4.875 -2.910 -0.653 1.00 98.69 92 LEU A CA 1
ATOM 770 C C . LEU A 1 92 ? -5.795 -1.684 -0.793 1.00 98.69 92 LEU A C 1
ATOM 772 O O . LEU A 1 92 ? -6.340 -1.212 0.208 1.00 98.69 92 LEU A O 1
ATOM 776 N N . LYS A 1 93 ? -6.027 -1.171 -2.010 1.00 98.62 93 LYS A N 1
ATOM 777 C CA . LYS A 1 93 ? -6.990 -0.073 -2.234 1.00 98.62 93 LYS A CA 1
ATOM 778 C C . LYS A 1 93 ? -8.409 -0.480 -1.860 1.00 98.62 93 LYS A C 1
ATOM 780 O O . LYS A 1 93 ? -9.133 0.341 -1.292 1.00 98.62 93 LYS A O 1
ATOM 785 N N . VAL A 1 94 ? -8.811 -1.710 -2.178 1.00 98.50 94 VAL A N 1
ATOM 786 C CA . VAL A 1 94 ? -10.138 -2.236 -1.830 1.00 98.50 94 VAL A CA 1
ATOM 787 C C . VAL A 1 94 ? -10.297 -2.297 -0.313 1.00 98.50 94 VAL A C 1
ATOM 789 O O . VAL A 1 94 ? -11.269 -1.750 0.209 1.00 98.50 94 VAL A O 1
ATOM 792 N N . ILE A 1 95 ? -9.314 -2.842 0.408 1.00 98.31 95 ILE A N 1
ATOM 793 C CA . ILE A 1 95 ? -9.352 -2.909 1.877 1.00 98.31 95 ILE A CA 1
ATOM 794 C C . ILE A 1 95 ? -9.378 -1.519 2.514 1.00 98.31 95 ILE A C 1
ATOM 796 O O . ILE A 1 95 ? -10.161 -1.273 3.430 1.00 98.31 95 ILE A O 1
ATOM 800 N N . ILE A 1 96 ? -8.594 -0.563 2.009 1.00 98.50 96 ILE A N 1
ATOM 801 C CA . ILE A 1 96 ? -8.642 0.827 2.489 1.00 98.50 96 ILE A CA 1
ATOM 802 C C . ILE A 1 96 ? -10.035 1.435 2.272 1.00 98.50 96 ILE A C 1
ATOM 804 O O . ILE A 1 96 ? -10.561 2.106 3.159 1.00 98.50 96 ILE A O 1
ATOM 808 N N . ARG A 1 97 ? -10.671 1.201 1.121 1.00 98.19 97 ARG A N 1
ATOM 809 C CA . ARG A 1 97 ? -12.034 1.691 0.866 1.00 98.19 97 ARG A CA 1
ATOM 810 C C . ARG A 1 97 ? -13.048 1.053 1.814 1.00 98.19 97 ARG A C 1
ATOM 812 O O . ARG A 1 97 ? -13.836 1.785 2.404 1.00 98.19 97 ARG A O 1
ATOM 819 N N . LEU A 1 98 ? -12.975 -0.260 2.034 1.00 98.06 98 LEU A N 1
ATOM 820 C CA . LEU A 1 98 ? -13.829 -0.964 2.997 1.00 98.06 98 LEU A CA 1
ATOM 821 C C . LEU A 1 98 ? -13.662 -0.412 4.416 1.00 98.06 98 LEU A C 1
ATOM 823 O O . LEU A 1 98 ? -14.651 -0.078 5.062 1.00 98.06 98 LEU A O 1
ATOM 827 N N . CYS A 1 99 ? -12.423 -0.218 4.875 1.00 97.88 99 CYS A N 1
ATOM 828 C CA . CYS A 1 99 ? -12.136 0.406 6.167 1.00 97.88 99 CYS A CA 1
ATOM 829 C C . CYS A 1 99 ? -12.760 1.800 6.304 1.00 97.88 99 CYS A C 1
ATOM 831 O O . CYS A 1 99 ? -13.162 2.187 7.399 1.00 97.88 99 CYS A O 1
ATOM 833 N N . LYS A 1 100 ? -12.835 2.573 5.218 1.00 97.81 100 LYS A N 1
ATOM 834 C CA . LYS A 1 100 ? -13.472 3.893 5.223 1.00 97.81 100 LYS A CA 1
ATOM 835 C C . LYS A 1 100 ? -14.994 3.794 5.265 1.00 97.81 100 LYS A C 1
ATOM 837 O O . LYS A 1 100 ? -15.601 4.482 6.078 1.00 97.81 100 LYS A O 1
ATOM 8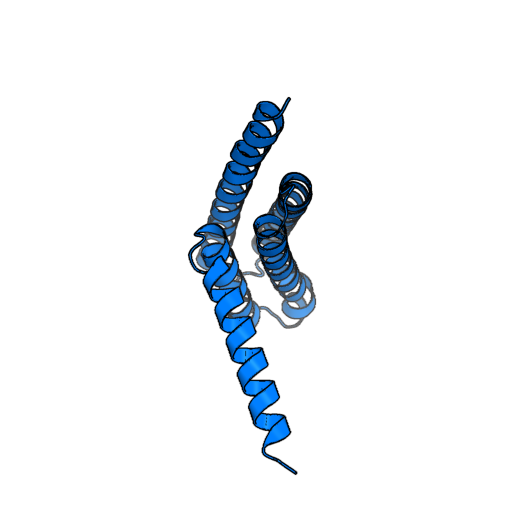42 N N . GLU A 1 101 ? -15.612 2.931 4.463 1.00 98.06 101 GLU A N 1
ATOM 843 C CA . GLU A 1 101 ? -17.073 2.745 4.494 1.00 98.06 101 GLU A CA 1
ATOM 844 C C . GLU A 1 101 ? -17.552 2.207 5.849 1.00 98.06 101 GLU A C 1
ATOM 846 O O . GLU A 1 101 ? -18.548 2.671 6.394 1.00 98.06 101 GLU A O 1
ATOM 851 N N . LEU A 1 102 ? -16.779 1.310 6.460 1.00 97.12 102 LEU A N 1
ATOM 852 C CA . LEU A 1 102 ? -17.073 0.729 7.770 1.00 97.12 102 LEU A CA 1
ATOM 853 C C . LEU A 1 102 ? -16.607 1.590 8.956 1.00 97.12 102 LEU A C 1
ATOM 855 O O . LEU A 1 102 ? -16.648 1.125 10.093 1.00 97.12 102 LEU A O 1
ATOM 859 N N . GLN A 1 103 ? -16.136 2.820 8.707 1.00 96.50 103 GLN A N 1
ATOM 860 C CA . GLN A 1 103 ? -15.659 3.754 9.738 1.00 96.50 103 GLN A CA 1
ATOM 861 C C . GLN A 1 103 ? -14.596 3.137 10.673 1.00 96.50 103 GLN A C 1
ATOM 863 O O . GLN A 1 103 ? -14.547 3.398 11.872 1.00 96.50 103 GLN A O 1
ATOM 868 N N . VAL A 1 104 ? -13.730 2.285 10.118 1.00 97.75 104 VAL A N 1
ATOM 869 C CA . VAL A 1 104 ? -12.640 1.617 10.842 1.00 97.75 104 VAL A CA 1
ATOM 870 C C . VAL A 1 104 ? -11.485 2.581 11.108 1.00 97.75 104 VAL A C 1
ATOM 872 O O . VAL A 1 104 ? -10.832 2.493 12.150 1.00 97.75 104 VAL A O 1
ATOM 875 N N . PHE A 1 105 ? -11.207 3.486 10.165 1.00 96.75 105 PHE A N 1
ATOM 876 C CA . PHE A 1 105 ? -10.157 4.486 10.338 1.00 96.75 105 PHE A CA 1
ATOM 877 C C . PHE A 1 105 ? -10.488 5.443 11.489 1.00 96.75 105 PHE A C 1
ATOM 879 O O . PHE A 1 105 ? -11.633 5.868 11.617 1.00 96.75 105 PHE A O 1
ATOM 886 N N . PRO A 1 106 ? -9.483 5.868 12.278 1.00 91.75 106 PRO A N 1
ATOM 887 C CA . PRO A 1 106 ? -9.711 6.769 13.406 1.00 91.75 106 PRO A CA 1
ATOM 888 C C . PRO A 1 106 ? -10.168 8.170 12.976 1.00 91.75 106 PRO A C 1
ATOM 890 O O . PRO A 1 106 ? -10.753 8.896 13.770 1.00 91.75 106 PRO A O 1
ATOM 893 N N . ASN A 1 107 ? -9.850 8.584 11.746 1.00 95.38 107 ASN A N 1
ATOM 894 C CA . ASN A 1 107 ? -10.268 9.853 11.160 1.00 95.38 107 ASN A CA 1
ATOM 895 C C . ASN A 1 107 ? -10.117 9.820 9.629 1.00 95.38 107 ASN A C 1
ATOM 897 O O . ASN A 1 107 ? -9.427 8.961 9.069 1.00 95.38 107 ASN A O 1
ATOM 901 N N . PHE A 1 108 ? -10.733 10.794 8.954 1.00 95.12 108 PHE A N 1
ATOM 902 C CA . PHE A 1 108 ? -10.694 10.913 7.494 1.00 95.12 108 PHE A CA 1
ATOM 903 C C . PHE A 1 108 ? -9.275 11.124 6.941 1.00 95.12 108 PHE A C 1
ATOM 905 O O . PHE A 1 108 ? -8.930 10.553 5.906 1.00 95.12 108 PHE A O 1
ATOM 912 N N . ASN A 1 109 ? -8.419 11.861 7.658 1.00 97.19 109 ASN A N 1
ATOM 913 C CA . ASN A 1 109 ? -7.032 12.087 7.240 1.00 97.19 109 ASN A CA 1
ATOM 914 C C . ASN A 1 109 ? -6.246 10.773 7.154 1.00 97.19 109 ASN A C 1
ATOM 916 O O . ASN A 1 109 ? -5.432 10.609 6.247 1.00 97.19 109 ASN A O 1
ATOM 920 N N . SER A 1 110 ? -6.517 9.809 8.043 1.00 97.25 110 SER A N 1
ATOM 921 C CA . SER A 1 110 ? -5.884 8.492 7.981 1.00 97.25 110 SER A CA 1
ATOM 922 C C . SER A 1 110 ? -6.266 7.697 6.743 1.00 97.25 110 SER A C 1
ATOM 924 O O . SER A 1 110 ? -5.401 7.077 6.120 1.00 97.25 110 SER A O 1
ATOM 926 N N . PHE A 1 111 ? -7.537 7.751 6.353 1.00 97.81 111 PHE A N 1
ATOM 927 C CA . PHE A 1 111 ? -7.984 7.180 5.089 1.00 97.81 111 PHE A CA 1
ATOM 928 C C . PHE A 1 111 ? -7.310 7.876 3.900 1.00 97.81 111 PHE A C 1
ATOM 930 O O . PHE A 1 111 ? -6.698 7.207 3.066 1.00 97.81 111 PHE A O 1
ATOM 937 N N . GLN A 1 112 ? -7.383 9.209 3.840 1.00 98.12 112 GLN A N 1
ATOM 938 C CA . GLN A 1 112 ? -6.878 9.990 2.712 1.00 98.12 112 GLN A CA 1
ATOM 939 C C . GLN A 1 112 ? -5.371 9.794 2.513 1.00 98.12 112 GLN A C 1
ATOM 941 O O . GLN A 1 112 ? -4.930 9.569 1.387 1.00 98.12 112 GLN A O 1
ATOM 946 N N . TYR A 1 113 ? -4.585 9.824 3.594 1.00 98.31 113 TYR A N 1
ATOM 947 C CA . TYR A 1 113 ? -3.151 9.543 3.537 1.00 98.31 113 TYR A CA 1
ATOM 948 C C . TYR A 1 113 ? -2.881 8.131 3.005 1.00 98.31 113 TYR A C 1
ATOM 950 O O . TYR A 1 113 ? -2.142 7.977 2.034 1.00 98.31 113 TYR A O 1
ATOM 958 N N . SER A 1 114 ? -3.535 7.113 3.581 1.00 98.12 114 SER A N 1
ATOM 959 C CA . SER A 1 114 ? -3.358 5.714 3.163 1.00 98.12 114 SER A CA 1
ATOM 960 C C . SER A 1 114 ? -3.661 5.531 1.676 1.00 98.12 114 SER A C 1
ATOM 962 O O . SER A 1 114 ? -2.876 4.936 0.942 1.00 98.12 114 SER A O 1
ATOM 964 N N . PHE A 1 115 ? -4.790 6.071 1.212 1.00 98.25 115 PHE A N 1
ATOM 965 C CA . PHE A 1 115 ? -5.226 5.928 -0.172 1.00 98.25 115 PHE A CA 1
ATOM 966 C C . PHE A 1 115 ? -4.279 6.635 -1.153 1.00 98.25 115 PHE A C 1
ATOM 968 O O . PHE A 1 115 ? -3.908 6.065 -2.182 1.00 98.25 115 PHE A O 1
ATOM 975 N N . ASN A 1 116 ? -3.840 7.851 -0.818 1.00 98.38 116 ASN A N 1
ATOM 976 C CA . ASN A 1 116 ? -2.937 8.633 -1.661 1.00 98.38 116 ASN A CA 1
ATOM 977 C C . ASN A 1 116 ? -1.545 8.003 -1.770 1.00 98.38 116 ASN A C 1
ATOM 979 O O . ASN A 1 116 ? -0.977 7.973 -2.865 1.00 98.38 116 ASN A O 1
ATOM 983 N N . GLU A 1 117 ? -1.004 7.468 -0.675 1.00 98.31 117 GLU A N 1
ATOM 984 C CA . GLU A 1 117 ? 0.297 6.796 -0.705 1.00 98.31 117 GLU A CA 1
ATOM 985 C C . GLU A 1 117 ? 0.233 5.498 -1.521 1.00 98.31 117 GLU A C 1
ATOM 987 O O . GLU A 1 117 ? 1.093 5.277 -2.373 1.00 98.31 117 GLU A O 1
ATOM 992 N N . VAL A 1 118 ? -0.829 4.693 -1.388 1.00 98.50 118 VAL A N 1
ATOM 993 C CA . VAL A 1 118 ? -1.018 3.502 -2.240 1.00 98.50 118 VAL A CA 1
ATOM 994 C C . VAL A 1 118 ? -1.154 3.876 -3.717 1.00 98.50 118 VAL A C 1
ATOM 996 O O . VAL A 1 118 ? -0.572 3.218 -4.584 1.00 98.50 118 VAL A O 1
ATOM 999 N N . ALA A 1 119 ? -1.873 4.955 -4.036 1.00 98.38 119 ALA A N 1
AT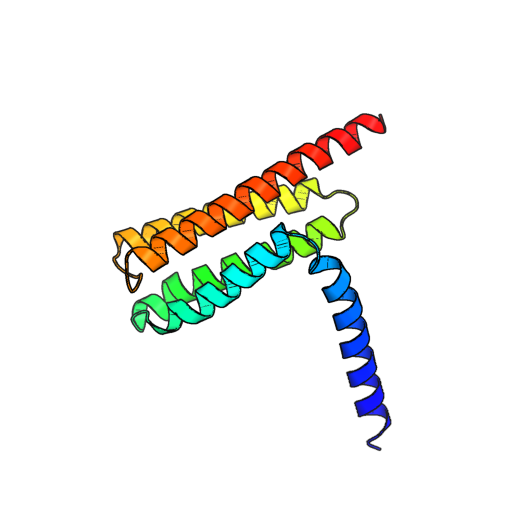OM 1000 C CA . ALA A 1 119 ? -1.969 5.461 -5.404 1.00 98.38 119 ALA A CA 1
ATOM 1001 C C . ALA A 1 119 ? -0.610 5.949 -5.941 1.00 98.38 119 ALA A C 1
ATOM 1003 O O . ALA A 1 119 ? -0.302 5.754 -7.118 1.00 98.38 119 ALA A O 1
ATOM 1004 N N . ASN A 1 120 ? 0.226 6.552 -5.092 1.00 98.25 120 ASN A N 1
ATOM 1005 C CA . ASN A 1 120 ? 1.588 6.946 -5.446 1.00 98.25 120 ASN A CA 1
ATOM 1006 C C . ASN A 1 120 ? 2.455 5.721 -5.772 1.00 98.25 120 ASN A C 1
ATOM 1008 O O . ASN A 1 120 ? 3.030 5.652 -6.860 1.00 98.25 120 ASN A O 1
ATOM 1012 N N . ILE A 1 121 ? 2.466 4.718 -4.892 1.00 98.44 121 ILE A N 1
ATOM 1013 C CA . ILE A 1 121 ? 3.208 3.466 -5.098 1.00 98.44 121 ILE A CA 1
ATOM 1014 C C . ILE A 1 121 ? 2.725 2.758 -6.375 1.00 98.44 121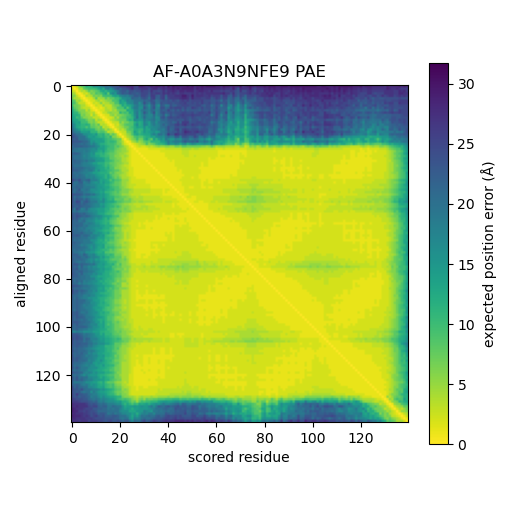 ILE A C 1
ATOM 1016 O O . ILE A 1 121 ? 3.543 2.314 -7.176 1.00 98.44 121 ILE A O 1
ATOM 1020 N N . SER A 1 122 ? 1.412 2.748 -6.635 1.00 98.38 122 SER A N 1
ATOM 1021 C CA . SER A 1 122 ? 0.832 2.187 -7.868 1.00 98.38 122 SER A CA 1
ATOM 1022 C C . SER A 1 122 ? 1.368 2.849 -9.135 1.00 98.38 122 SER A C 1
ATOM 1024 O O . SER A 1 122 ? 1.725 2.158 -10.088 1.00 98.38 122 SER A O 1
ATOM 1026 N N . ARG A 1 123 ? 1.472 4.185 -9.151 1.00 98.31 123 ARG A N 1
ATOM 1027 C CA . ARG A 1 123 ? 2.039 4.918 -10.293 1.00 98.31 123 ARG A CA 1
ATOM 1028 C C . ARG A 1 123 ? 3.513 4.587 -10.502 1.00 98.31 123 ARG A C 1
ATOM 1030 O O . ARG A 1 123 ? 3.933 4.408 -11.641 1.00 98.31 123 ARG A O 1
ATOM 1037 N N . GLN A 1 124 ? 4.285 4.469 -9.424 1.00 97.50 124 GLN A N 1
ATOM 1038 C CA . GLN A 1 124 ? 5.696 4.089 -9.511 1.00 97.50 124 GLN A CA 1
ATOM 1039 C C . GLN A 1 124 ? 5.872 2.647 -10.017 1.00 97.50 124 GLN A C 1
ATOM 1041 O O . GLN A 1 124 ? 6.683 2.421 -10.913 1.00 97.50 124 GLN A O 1
ATOM 1046 N N . ASN A 1 125 ? 5.058 1.700 -9.530 1.00 97.81 125 ASN A N 1
ATOM 1047 C CA . ASN A 1 125 ? 5.038 0.313 -10.009 1.00 97.81 125 ASN A CA 1
ATOM 1048 C C . ASN A 1 125 ? 4.705 0.244 -11.510 1.00 97.81 125 ASN A C 1
ATOM 1050 O O . ASN A 1 125 ? 5.363 -0.461 -12.272 1.00 97.81 125 ASN A O 1
ATOM 1054 N N . GLN A 1 126 ? 3.726 1.036 -11.959 1.00 96.62 126 GLN A N 1
ATOM 1055 C CA . GLN A 1 126 ? 3.379 1.134 -13.376 1.00 96.62 126 GLN A CA 1
ATOM 1056 C C . GLN A 1 126 ? 4.510 1.747 -14.215 1.00 96.62 126 GLN A C 1
ATOM 1058 O O . GLN A 1 126 ? 4.748 1.301 -15.338 1.00 96.62 126 GLN A O 1
ATOM 1063 N N . GLY A 1 127 ? 5.233 2.733 -13.675 1.00 95.88 127 GLY A N 1
ATOM 1064 C CA . GLY A 1 127 ? 6.428 3.287 -14.314 1.00 95.88 127 GLY A CA 1
ATOM 1065 C C . GLY A 1 127 ? 7.497 2.219 -14.564 1.00 95.88 127 GLY A C 1
ATOM 1066 O O . GLY A 1 127 ? 8.039 2.142 -15.665 1.00 95.88 127 GLY A O 1
ATOM 1067 N N . TRP A 1 128 ? 7.726 1.338 -13.587 1.00 95.00 128 TRP A N 1
ATOM 1068 C CA . TRP A 1 128 ? 8.646 0.203 -13.721 1.00 95.00 128 TRP A CA 1
ATOM 1069 C C . TRP A 1 128 ? 8.165 -0.845 -14.731 1.00 95.00 128 TRP A C 1
ATOM 1071 O O . TRP A 1 128 ? 8.972 -1.380 -15.489 1.00 95.00 128 TRP A O 1
ATOM 1081 N N . LEU A 1 129 ? 6.860 -1.137 -14.791 1.00 93.19 129 LEU A N 1
ATOM 1082 C CA . LEU A 1 129 ? 6.302 -2.021 -15.826 1.00 93.19 129 LEU A CA 1
ATOM 1083 C C . LEU A 1 129 ? 6.542 -1.461 -17.233 1.00 93.19 129 LEU A C 1
ATOM 1085 O O . LEU A 1 129 ? 6.885 -2.211 -18.148 1.00 93.19 129 LEU A O 1
ATOM 1089 N N . GLY A 1 130 ? 6.380 -0.145 -17.394 1.00 90.00 130 GLY A N 1
ATOM 1090 C CA . GLY A 1 130 ? 6.606 0.545 -18.660 1.00 90.00 130 GLY A CA 1
ATOM 1091 C C . GLY A 1 130 ? 8.068 0.529 -19.112 1.00 90.00 130 GLY A C 1
ATOM 1092 O O . GLY A 1 130 ? 8.322 0.388 -20.307 1.00 90.00 130 GLY A O 1
ATOM 1093 N N . SER A 1 131 ? 9.029 0.643 -18.190 1.00 87.38 131 SER A N 1
ATOM 1094 C CA . SER A 1 131 ? 10.456 0.532 -18.527 1.00 87.38 131 SER A CA 1
ATOM 1095 C C . SER A 1 131 ? 10.889 -0.912 -18.782 1.00 87.38 131 SER A C 1
ATOM 1097 O O . SER A 1 131 ? 11.633 -1.155 -19.726 1.00 87.38 131 SER A O 1
ATOM 1099 N N . SER A 1 132 ? 10.373 -1.870 -18.006 1.00 75.75 132 SER A N 1
ATOM 1100 C CA . SER A 1 132 ? 10.744 -3.288 -18.125 1.00 75.75 132 SER A CA 1
ATOM 1101 C C . SER A 1 132 ? 10.305 -3.896 -19.461 1.00 75.75 132 SER A C 1
ATOM 1103 O O . SER A 1 132 ? 11.052 -4.665 -20.051 1.00 75.75 132 SER A O 1
ATOM 1105 N N . GLY A 1 133 ? 9.127 -3.523 -19.980 1.00 63.53 133 GLY A N 1
ATOM 1106 C CA . GLY A 1 133 ? 8.668 -3.997 -21.295 1.00 63.53 133 GLY A CA 1
ATOM 1107 C C . GLY A 1 133 ? 9.539 -3.507 -22.459 1.00 63.53 133 GLY A C 1
ATOM 1108 O O . GLY A 1 133 ? 9.815 -4.265 -23.377 1.00 63.53 133 GLY A O 1
ATOM 1109 N N . ARG A 1 134 ? 10.046 -2.268 -22.384 1.00 60.62 134 ARG A N 1
ATOM 1110 C CA . ARG A 1 134 ? 10.918 -1.688 -23.422 1.00 60.62 134 ARG A CA 1
ATOM 1111 C 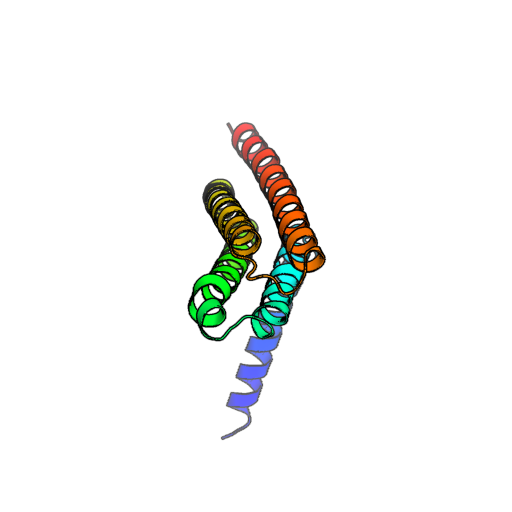C . ARG A 1 134 ? 12.316 -2.306 -23.450 1.00 60.62 134 ARG A C 1
ATOM 1113 O O . ARG A 1 134 ? 12.983 -2.238 -24.473 1.00 60.62 134 ARG A O 1
ATOM 1120 N N . GLU A 1 135 ? 12.789 -2.845 -22.329 1.00 56.22 135 GLU A N 1
ATOM 1121 C CA . GLU A 1 135 ? 14.094 -3.510 -22.241 1.00 56.22 135 GLU A CA 1
ATOM 1122 C C . GLU A 1 135 ? 14.073 -4.869 -22.954 1.00 56.22 135 GLU A C 1
ATOM 1124 O O . GLU A 1 135 ? 14.986 -5.176 -23.715 1.00 56.22 135 GLU A O 1
ATOM 1129 N N . SER A 1 136 ? 13.005 -5.651 -22.760 1.00 54.94 136 SER A N 1
ATOM 1130 C CA . SER A 1 136 ? 12.826 -6.955 -23.409 1.00 54.94 136 SER A CA 1
ATOM 1131 C C . SER A 1 136 ? 12.731 -6.846 -24.934 1.00 54.94 136 SER A C 1
ATOM 1133 O O . SER A 1 136 ? 13.322 -7.667 -25.629 1.00 54.94 136 SER A O 1
ATOM 1135 N N . ASP A 1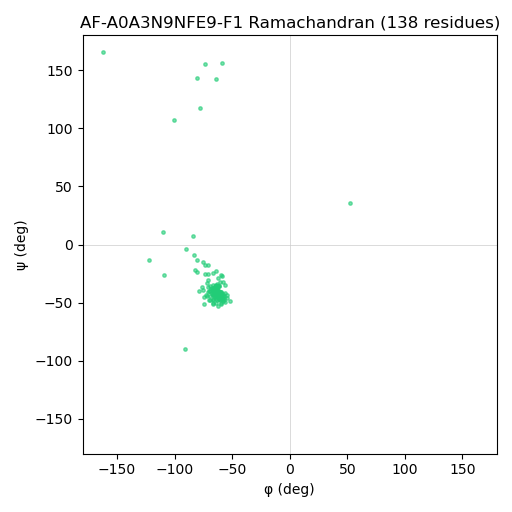 137 ? 12.073 -5.801 -25.447 1.00 55.22 137 ASP A N 1
ATOM 1136 C CA . ASP A 1 137 ? 11.906 -5.573 -26.890 1.00 55.22 137 ASP A CA 1
ATOM 1137 C C . ASP A 1 137 ? 13.193 -5.091 -27.589 1.00 55.22 137 ASP A C 1
ATOM 1139 O O . ASP A 1 137 ? 13.294 -5.172 -28.807 1.00 55.22 137 ASP A O 1
ATOM 1143 N N . ARG A 1 138 ? 14.193 -4.585 -26.848 1.00 54.19 138 ARG A N 1
ATOM 1144 C CA 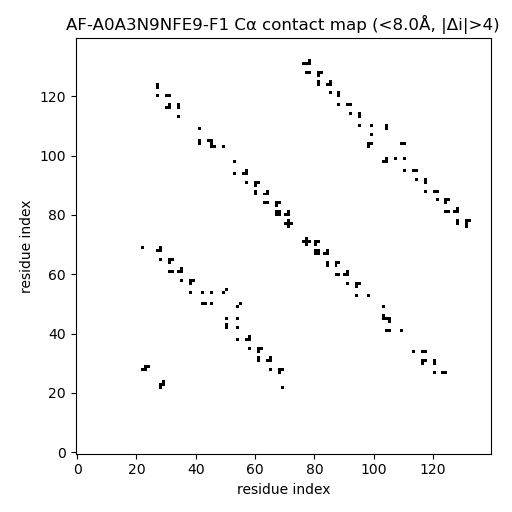. ARG A 1 138 ? 15.481 -4.120 -27.410 1.00 54.19 138 ARG A CA 1
ATOM 1145 C C . ARG A 1 138 ? 16.507 -5.232 -27.636 1.00 54.19 138 ARG A C 1
ATOM 1147 O O . ARG A 1 138 ? 17.560 -4.971 -28.214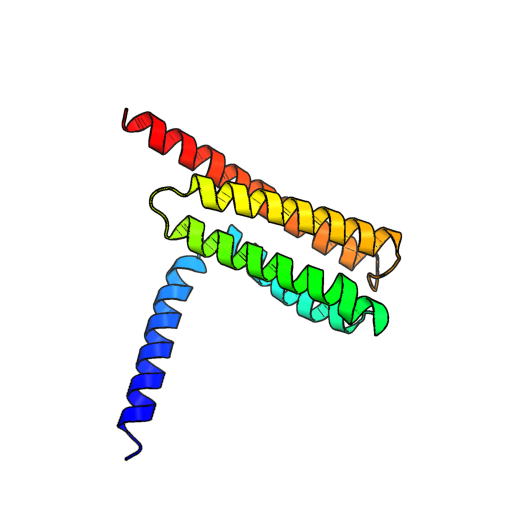 1.00 54.19 138 ARG A O 1
ATOM 1154 N N . HIS A 1 139 ? 16.234 -6.437 -27.145 1.00 53.72 139 HIS A N 1
ATOM 1155 C CA . HIS A 1 139 ? 17.116 -7.601 -27.268 1.00 53.72 139 HIS A CA 1
ATOM 1156 C C . HIS A 1 139 ? 16.570 -8.678 -28.220 1.00 53.72 139 HIS A C 1
ATOM 1158 O O . HIS A 1 139 ? 17.119 -9.781 -28.260 1.00 53.72 139 HIS A O 1
ATOM 1164 N N . LEU A 1 140 ? 15.514 -8.350 -28.970 1.00 45.94 140 LEU A N 1
ATOM 1165 C CA . LEU A 1 140 ? 14.968 -9.115 -30.093 1.00 45.94 140 LEU A CA 1
ATOM 1166 C C . LEU A 1 140 ? 15.297 -8.393 -31.404 1.00 45.94 140 LEU A C 1
ATOM 1168 O O . LEU A 1 140 ? 15.544 -9.106 -32.399 1.00 45.94 140 LEU A O 1
#

Foldseek 3Di:
DPPVVVVVVVVVVVVVVVLVVVQCVPPLLVLLVVLLVLLVVFLVVFDPVCCVPLSVLLNVLSVLLNVLSSCLVPDPQNQVSLVVSLVSLVVNLVSLVVCVVVVRGPDPVSSVVNNVSSVVSNVVSVVSNVVSVVVVVVVD